Protein AF-A0A2M7H6Z5-F1 (afdb_monomer)

Sequence (163 aa):
SGDVWEEEGFHIPELSRKTREKLKKEVPEIWDWIRNPLDSSILQKSLIPPLSLLKMMAAAQEFNVFVVGLTQDDFYPTDVWRETIARDFMDGSIAIKEESKPVVCVIETGEIDSCDMENWRWNAIADIRKQIVNQGIPVFPSPARAAKALRKFIDYWVWKERR

Nearest PDB structures (foldseek):
  1vbh-assembly1_A-2  TM=5.005E-01  e=1.584E+00  Zea mays
  2nv9-assembly2_D  TM=5.651E-01  e=2.695E+00  Paramecium bursaria Chlorella virus 1
  7b6h-assembly1_A  TM=4.606E-01  e=1.680E+00  Drosophila melanogaster
  3zjc-assembly3_E  TM=2.392E-01  e=4.584E+00  Homo sapiens

Structure (mmCIF, N/CA/C/O backbone):
data_AF-A0A2M7H6Z5-F1
#
_entry.id   AF-A0A2M7H6Z5-F1
#
loop_
_atom_site.group_PDB
_atom_site.id
_atom_site.type_symbol
_atom_site.label_atom_id
_atom_site.label_alt_id
_atom_site.label_comp_id
_atom_site.label_asym_id
_atom_site.label_entity_id
_atom_site.label_seq_id
_atom_site.pdbx_PDB_ins_code
_atom_site.Cartn_x
_atom_site.Cartn_y
_atom_site.Cartn_z
_atom_site.occupancy
_atom_site.B_iso_or_equiv
_atom_site.auth_seq_id
_atom_site.auth_comp_id
_atom_site.auth_asym_id
_atom_site.auth_atom_id
_atom_site.pdbx_PDB_model_num
ATOM 1 N N . SER A 1 1 ? -7.629 -9.015 -4.333 1.00 69.19 1 SER A N 1
ATOM 2 C CA . SER A 1 1 ? -7.144 -9.113 -2.940 1.00 69.19 1 SER A CA 1
ATOM 3 C C . SER A 1 1 ? -8.183 -8.689 -1.907 1.00 69.19 1 SER A C 1
ATOM 5 O O . SER A 1 1 ? -8.033 -9.123 -0.776 1.00 69.19 1 SER A O 1
ATOM 7 N N . GLY A 1 2 ? -9.200 -7.876 -2.244 1.00 83.00 2 GLY A N 1
ATOM 8 C CA . GLY A 1 2 ? -10.184 -7.374 -1.274 1.00 83.00 2 GLY A CA 1
ATOM 9 C C . GLY A 1 2 ? -10.900 -8.465 -0.470 1.00 83.00 2 GLY A C 1
ATOM 10 O O . GLY A 1 2 ? -10.878 -8.412 0.753 1.00 83.00 2 GLY A O 1
ATOM 11 N N . ASP A 1 3 ? -11.393 -9.504 -1.143 1.00 89.06 3 ASP A N 1
ATOM 12 C CA . ASP A 1 3 ? -12.128 -10.612 -0.511 1.00 89.06 3 ASP A CA 1
ATOM 13 C C . ASP A 1 3 ? -11.349 -11.256 0.651 1.00 89.06 3 ASP A C 1
ATOM 15 O O . ASP A 1 3 ? -11.892 -11.488 1.723 1.00 89.06 3 ASP A O 1
ATOM 19 N N . VAL A 1 4 ? -10.031 -11.435 0.490 1.00 92.88 4 VAL A N 1
ATOM 20 C CA . VAL A 1 4 ? -9.141 -12.007 1.518 1.00 92.88 4 VAL A CA 1
ATOM 21 C C . VAL A 1 4 ? -9.112 -11.163 2.798 1.00 92.88 4 VAL A C 1
ATOM 23 O O . VAL A 1 4 ? -8.970 -11.693 3.899 1.00 92.88 4 VAL A O 1
ATOM 26 N N . TRP A 1 5 ? -9.215 -9.839 2.674 1.00 94.81 5 TRP A N 1
ATOM 27 C CA . TRP A 1 5 ? -9.288 -8.952 3.835 1.00 94.81 5 TRP A CA 1
ATOM 28 C C . TRP A 1 5 ? -10.661 -9.036 4.502 1.00 94.81 5 TRP A C 1
ATOM 30 O O . TRP A 1 5 ? -10.739 -9.062 5.729 1.00 94.81 5 TRP A O 1
ATOM 40 N N . GLU A 1 6 ? -11.735 -9.119 3.721 1.00 94.94 6 GLU A N 1
ATOM 41 C CA . GLU A 1 6 ? -13.093 -9.254 4.254 1.00 94.94 6 GLU A CA 1
ATOM 42 C C . GLU A 1 6 ? -13.305 -10.591 4.976 1.00 94.94 6 GLU A C 1
ATOM 44 O O . GLU A 1 6 ? -13.887 -10.615 6.061 1.00 94.94 6 GLU A O 1
ATOM 49 N N . GLU A 1 7 ? -12.750 -11.684 4.449 1.00 95.25 7 GLU A N 1
ATOM 50 C CA . GLU A 1 7 ? -12.752 -13.010 5.085 1.00 95.25 7 GLU A CA 1
ATOM 51 C C . GLU A 1 7 ? -12.058 -13.011 6.457 1.00 95.25 7 GLU A C 1
ATOM 53 O O . GLU A 1 7 ? -12.503 -13.686 7.386 1.00 95.25 7 GLU A O 1
ATOM 58 N N . GLU A 1 8 ? -11.003 -12.210 6.622 1.00 95.38 8 GLU A N 1
ATOM 59 C CA . GLU A 1 8 ? -10.315 -12.005 7.906 1.00 95.38 8 GLU A CA 1
ATOM 60 C C . GLU A 1 8 ? -10.997 -10.925 8.778 1.00 95.38 8 GLU A C 1
ATOM 62 O O . GLU A 1 8 ? -10.483 -10.534 9.832 1.00 95.38 8 GLU A O 1
ATOM 67 N N . GLY A 1 9 ? -12.180 -10.448 8.377 1.00 94.38 9 GLY A N 1
ATOM 68 C CA . GLY A 1 9 ? -13.037 -9.552 9.152 1.00 94.38 9 GLY A CA 1
ATOM 69 C C . GLY A 1 9 ? -12.670 -8.070 9.065 1.00 94.38 9 GLY A C 1
ATOM 70 O O . GLY A 1 9 ? -13.045 -7.304 9.958 1.00 94.38 9 GLY A O 1
ATOM 71 N N . PHE A 1 10 ? -11.927 -7.656 8.037 1.00 95.25 10 PHE A N 1
ATOM 72 C CA . PHE A 1 10 ? -11.715 -6.243 7.730 1.00 95.25 10 PHE A CA 1
ATOM 73 C C . PHE A 1 10 ? -12.868 -5.696 6.890 1.00 95.25 10 PHE A C 1
ATOM 75 O O . PHE A 1 10 ? -13.483 -6.407 6.107 1.00 95.25 10 PHE A O 1
ATOM 82 N N . HIS A 1 11 ? -13.142 -4.403 7.030 1.00 94.00 11 HIS A N 1
ATOM 83 C CA . HIS A 1 11 ? -14.055 -3.696 6.143 1.00 94.00 11 HIS A CA 1
ATOM 84 C C . HIS A 1 11 ? -13.244 -2.890 5.130 1.00 94.00 11 HIS A C 1
ATOM 86 O O . HIS A 1 11 ? -12.334 -2.156 5.523 1.00 94.00 11 HIS A O 1
ATOM 92 N N . ILE A 1 12 ? -13.582 -3.011 3.847 1.00 92.31 12 ILE A N 1
ATOM 93 C CA . ILE A 1 12 ? -13.013 -2.197 2.772 1.00 92.31 12 ILE A CA 1
ATOM 94 C C . ILE A 1 12 ? -14.029 -1.097 2.445 1.00 92.31 12 ILE A C 1
ATOM 96 O O . ILE A 1 12 ? -14.965 -1.336 1.683 1.00 92.31 12 ILE A O 1
ATOM 100 N N . PRO A 1 13 ? -13.905 0.103 3.039 1.00 90.25 13 PRO A N 1
ATOM 101 C CA . PRO A 1 13 ? -14.887 1.151 2.821 1.00 90.25 13 PRO A CA 1
ATOM 102 C C . PRO A 1 13 ? -14.749 1.744 1.422 1.00 90.25 13 PRO A C 1
ATOM 104 O O . PRO A 1 13 ? -13.641 1.910 0.899 1.00 90.25 13 PRO A O 1
ATOM 107 N N . GLU A 1 14 ? -15.878 2.147 0.848 1.00 91.12 14 GLU A N 1
ATOM 108 C CA . GLU A 1 14 ? -15.869 3.046 -0.299 1.00 91.12 14 GLU A CA 1
ATOM 109 C C . GLU A 1 14 ? -15.248 4.402 0.074 1.00 91.12 14 GLU A C 1
ATOM 111 O O . GLU A 1 14 ? -15.244 4.824 1.233 1.00 91.12 14 GLU A O 1
ATOM 116 N N . LEU A 1 15 ? -14.741 5.119 -0.931 1.00 90.25 15 LEU A N 1
ATOM 117 C CA . LEU A 1 15 ? -14.230 6.474 -0.736 1.00 90.25 15 LEU A CA 1
ATOM 118 C C . LEU A 1 15 ? -15.374 7.405 -0.325 1.00 90.25 15 LEU A C 1
ATOM 120 O O . LEU A 1 15 ? -16.430 7.411 -0.965 1.00 90.25 15 LEU A O 1
ATOM 124 N N . SER A 1 16 ? -15.157 8.248 0.687 1.00 90.75 16 SER A N 1
ATOM 125 C CA . SER A 1 16 ? -16.206 9.169 1.125 1.00 90.75 16 SER A CA 1
ATOM 126 C C . SER A 1 16 ? -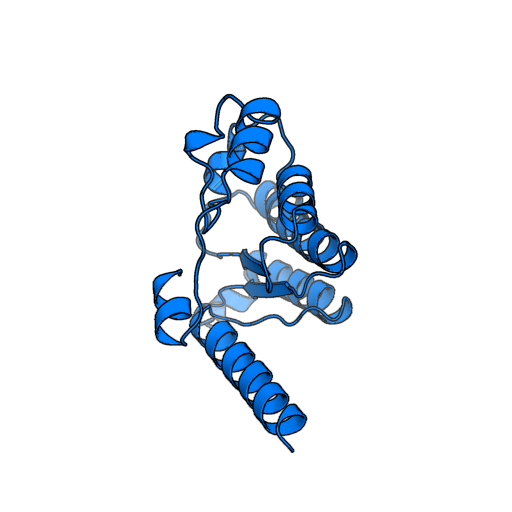16.591 10.153 0.018 1.00 90.75 16 SER A C 1
ATOM 128 O O . SER A 1 16 ? -15.805 10.464 -0.885 1.00 90.75 16 SER A O 1
ATOM 130 N N . ARG A 1 17 ? -17.784 10.752 0.137 1.00 91.19 17 ARG A N 1
ATOM 131 C CA . ARG A 1 17 ? -18.208 11.838 -0.759 1.00 91.19 17 ARG A CA 1
ATOM 132 C C . ARG A 1 17 ? -17.178 12.972 -0.806 1.00 91.19 17 ARG A C 1
ATOM 134 O O . ARG A 1 17 ? -16.901 13.493 -1.880 1.00 91.19 17 ARG A O 1
ATOM 141 N N . LYS A 1 18 ? -16.586 13.323 0.340 1.00 90.44 18 LYS A N 1
ATOM 142 C CA . LYS A 1 18 ? -15.581 14.390 0.445 1.00 90.44 18 LYS A CA 1
ATOM 143 C C . LYS A 1 18 ? -14.323 14.041 -0.358 1.00 90.44 18 LYS A C 1
ATOM 145 O O . LYS A 1 18 ? -13.835 14.880 -1.113 1.00 90.44 18 LYS A O 1
ATOM 150 N N . THR A 1 19 ? -13.832 12.808 -0.239 1.00 89.38 19 THR A N 1
ATOM 151 C CA . THR A 1 19 ? -12.676 12.323 -1.009 1.00 89.38 19 THR A CA 1
ATOM 152 C C . THR A 1 19 ? -12.996 12.247 -2.499 1.00 89.38 19 THR A C 1
ATOM 154 O O . THR A 1 19 ? -12.217 12.737 -3.312 1.00 89.38 19 THR A O 1
ATOM 157 N N . ARG A 1 20 ? -14.177 11.743 -2.881 1.00 91.56 20 ARG A N 1
ATOM 158 C CA . ARG A 1 20 ? -14.630 11.699 -4.285 1.00 91.56 20 ARG A CA 1
ATOM 159 C C . ARG A 1 20 ? -14.729 13.095 -4.910 1.00 91.56 20 ARG A C 1
ATOM 161 O O . ARG A 1 20 ? -14.296 13.285 -6.044 1.00 91.56 20 ARG A O 1
ATOM 168 N N . GLU A 1 21 ? -15.237 14.088 -4.180 1.00 91.75 21 GLU A N 1
ATOM 169 C CA . GLU A 1 21 ? -15.280 15.486 -4.638 1.00 91.75 21 GLU A CA 1
ATOM 170 C C . GLU A 1 21 ? -13.883 16.094 -4.805 1.00 91.75 21 GLU A C 1
ATOM 172 O O . GLU A 1 21 ? -13.655 16.854 -5.749 1.00 91.75 21 GLU A O 1
ATOM 177 N N . LYS A 1 22 ? -12.941 15.760 -3.916 1.00 89.06 22 LYS A N 1
ATOM 178 C CA . LYS A 1 22 ? -11.544 16.194 -4.030 1.00 89.06 22 LYS A CA 1
ATOM 179 C C . LYS A 1 22 ? -10.858 15.550 -5.238 1.00 89.06 22 LYS A C 1
ATOM 181 O O . LYS A 1 22 ? -10.263 16.266 -6.038 1.00 89.06 22 LYS A O 1
ATOM 186 N N . LEU A 1 23 ? -11.042 14.244 -5.439 1.00 89.00 23 LEU A N 1
ATOM 187 C CA . LEU A 1 23 ? -10.548 13.522 -6.616 1.00 89.00 23 LEU A CA 1
ATOM 188 C C . LEU A 1 23 ? -11.077 14.127 -7.914 1.00 89.00 23 LEU A C 1
ATOM 190 O O . LEU A 1 23 ? -10.308 14.352 -8.840 1.00 89.00 23 LEU A O 1
ATOM 194 N N . LYS A 1 24 ? -12.369 14.464 -7.970 1.00 91.19 24 LYS A N 1
ATOM 195 C CA . LYS A 1 24 ? -12.971 15.100 -9.148 1.00 91.19 24 LYS A CA 1
ATOM 196 C C . LYS A 1 24 ? -12.331 16.448 -9.499 1.00 91.19 24 LYS A C 1
ATOM 198 O O . LYS A 1 24 ? -12.334 16.825 -10.665 1.00 91.19 24 LYS A O 1
ATOM 203 N N . LYS A 1 25 ? -11.811 17.183 -8.510 1.00 88.38 25 LYS A N 1
ATOM 204 C CA . LYS A 1 25 ? -11.119 18.465 -8.721 1.00 88.38 25 LYS A CA 1
ATOM 205 C C . LYS A 1 25 ? -9.658 18.279 -9.115 1.00 88.38 25 LYS A C 1
ATOM 207 O O . LYS A 1 25 ? -9.180 19.013 -9.969 1.00 88.38 25 LYS A O 1
ATOM 212 N N . GL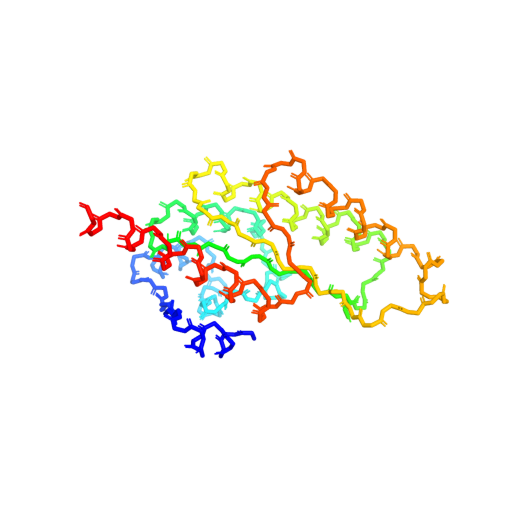U A 1 26 ? -8.963 17.340 -8.478 1.00 83.94 26 GLU A N 1
ATOM 213 C CA . GLU A 1 26 ? -7.523 17.150 -8.678 1.00 83.94 26 GLU A CA 1
ATOM 214 C C . GLU A 1 26 ? -7.225 16.303 -9.921 1.00 83.94 26 GLU A C 1
ATOM 216 O O . GLU A 1 26 ? -6.404 16.703 -10.736 1.00 83.94 26 GLU A O 1
ATOM 221 N N . VAL A 1 27 ? -7.942 15.192 -10.121 1.00 84.62 27 VAL A N 1
ATOM 222 C CA . VAL A 1 27 ? -7.754 14.219 -11.217 1.00 84.62 27 VAL A CA 1
ATOM 223 C C . VAL A 1 27 ? -9.041 14.022 -12.042 1.00 84.62 27 VAL A C 1
ATOM 225 O O . VAL A 1 27 ? -9.551 12.901 -12.137 1.00 84.62 27 VAL A O 1
ATOM 228 N N . PRO A 1 28 ? -9.600 15.074 -12.674 1.00 86.94 28 PRO A N 1
ATOM 229 C CA . PRO A 1 28 ? -10.911 15.017 -13.335 1.00 86.94 28 PRO A CA 1
ATOM 230 C C . PRO A 1 28 ? -11.011 13.987 -14.469 1.00 86.94 28 PRO A C 1
ATOM 232 O O . PRO A 1 28 ? -12.114 13.572 -14.812 1.00 86.94 28 PRO A O 1
ATOM 235 N N . GLU A 1 29 ? -9.890 13.555 -15.044 1.00 87.06 29 GLU A N 1
ATOM 236 C CA . GLU A 1 29 ? -9.886 12.590 -16.148 1.00 87.06 29 GLU A CA 1
ATOM 237 C C . GLU A 1 29 ? -10.117 11.145 -15.689 1.00 87.06 29 GLU A C 1
ATOM 239 O O . GLU A 1 29 ? -10.732 10.360 -16.407 1.00 87.06 29 GLU A O 1
ATOM 244 N N . ILE A 1 30 ? -9.662 10.794 -14.480 1.00 86.88 30 ILE A N 1
ATOM 245 C CA . ILE A 1 30 ? -9.678 9.409 -13.979 1.00 86.88 30 ILE A CA 1
ATOM 246 C C . ILE A 1 30 ? -10.398 9.239 -12.636 1.00 86.88 30 ILE A C 1
ATOM 248 O O . ILE A 1 30 ? -10.518 8.117 -12.153 1.00 86.88 30 ILE A O 1
ATOM 252 N N . TRP A 1 31 ? -10.906 10.318 -12.028 1.00 88.69 31 TRP A N 1
ATOM 253 C CA . TRP A 1 31 ? -11.490 10.284 -10.679 1.00 88.69 31 TRP A CA 1
ATOM 254 C C . TRP A 1 31 ? -12.576 9.217 -10.494 1.00 88.69 31 TRP A C 1
ATOM 256 O O . TRP A 1 31 ? -12.687 8.649 -9.410 1.00 88.69 31 TRP A O 1
ATOM 266 N N . ASP A 1 32 ? -13.379 8.940 -11.528 1.00 90.19 32 ASP A N 1
ATOM 267 C CA . ASP A 1 32 ? -14.483 7.984 -11.423 1.00 90.19 32 ASP A CA 1
ATOM 268 C C . ASP A 1 32 ? -13.994 6.528 -11.341 1.00 90.19 32 ASP A C 1
ATOM 270 O O . ASP A 1 32 ? -14.619 5.693 -10.680 1.00 90.19 32 ASP A O 1
ATOM 274 N N . TRP A 1 33 ? -12.825 6.264 -11.928 1.00 89.00 33 TRP A N 1
ATOM 275 C CA . TRP A 1 33 ? -12.138 4.974 -11.925 1.00 89.00 33 TRP A CA 1
ATOM 276 C C . TRP A 1 33 ? -11.381 4.714 -10.618 1.00 89.00 33 TRP A C 1
ATOM 278 O O . TRP A 1 33 ? -11.125 3.564 -10.273 1.00 89.00 33 TRP A O 1
ATOM 288 N N . ILE A 1 34 ? -11.057 5.768 -9.863 1.00 88.69 34 ILE A N 1
ATOM 289 C CA . ILE A 1 34 ? -10.385 5.653 -8.567 1.00 88.69 34 ILE A CA 1
ATOM 290 C C . ILE A 1 34 ? -11.384 5.168 -7.510 1.00 88.69 34 ILE A C 1
ATOM 292 O O . ILE A 1 34 ? -12.336 5.871 -7.142 1.00 88.69 34 ILE A O 1
ATOM 296 N N . ARG A 1 35 ? -11.143 3.952 -7.012 1.00 89.25 35 ARG A N 1
ATOM 297 C CA . ARG A 1 35 ? -11.926 3.272 -5.970 1.00 89.25 35 ARG A CA 1
ATOM 298 C C . ARG A 1 35 ? -11.003 2.675 -4.904 1.00 89.25 35 ARG A C 1
ATOM 300 O O . ARG A 1 35 ? -9.793 2.877 -4.945 1.00 89.25 35 ARG A O 1
ATOM 307 N N . ASN A 1 36 ? -11.597 2.003 -3.921 1.00 89.69 36 ASN A N 1
ATOM 308 C CA . ASN A 1 36 ? -10.889 1.203 -2.930 1.00 89.69 36 ASN A CA 1
ATOM 309 C C . ASN A 1 36 ? -11.268 -0.275 -3.144 1.00 89.69 36 ASN A C 1
ATOM 311 O O . ASN A 1 36 ? -12.457 -0.578 -3.035 1.00 89.69 36 ASN A O 1
ATOM 315 N N . PRO A 1 37 ? -10.322 -1.180 -3.459 1.00 89.00 37 PRO A N 1
ATOM 316 C CA . PRO A 1 37 ? -8.878 -0.955 -3.623 1.00 89.00 37 PRO A CA 1
ATOM 317 C C . PRO A 1 37 ? -8.506 -0.037 -4.799 1.00 89.00 37 PRO A C 1
ATOM 319 O O . PRO A 1 37 ? -9.211 0.007 -5.807 1.00 89.00 37 PRO A O 1
ATOM 322 N N . LEU A 1 38 ? -7.388 0.686 -4.662 1.00 87.25 38 LEU A N 1
ATOM 323 C CA . LEU A 1 38 ? -6.819 1.513 -5.729 1.00 87.25 38 LEU A CA 1
ATOM 324 C C . LEU A 1 38 ? -5.942 0.651 -6.643 1.00 87.25 38 LEU A C 1
ATOM 326 O O . LEU A 1 38 ? -4.938 0.100 -6.196 1.00 87.25 38 LEU A O 1
ATOM 330 N N . ASP A 1 39 ? -6.296 0.593 -7.924 1.00 82.94 39 ASP A N 1
ATOM 331 C CA . ASP A 1 39 ? -5.471 -0.017 -8.966 1.00 82.94 39 ASP A CA 1
ATOM 332 C C . ASP A 1 39 ? -4.498 1.026 -9.544 1.00 82.94 39 ASP A C 1
ATOM 334 O O . ASP A 1 39 ? -4.909 2.028 -10.140 1.00 82.94 39 ASP A O 1
ATOM 338 N N . SER A 1 40 ? -3.194 0.806 -9.347 1.00 77.75 40 SER A N 1
ATOM 339 C CA . SER A 1 40 ? -2.138 1.721 -9.795 1.00 77.75 40 SER A CA 1
ATOM 340 C C . SER A 1 40 ? -1.976 1.753 -11.316 1.00 77.75 40 SER A C 1
ATOM 342 O O . SER A 1 40 ? -1.494 2.755 -11.848 1.00 77.75 40 SER A O 1
ATOM 344 N N . SER A 1 41 ? -2.422 0.722 -12.041 1.00 76.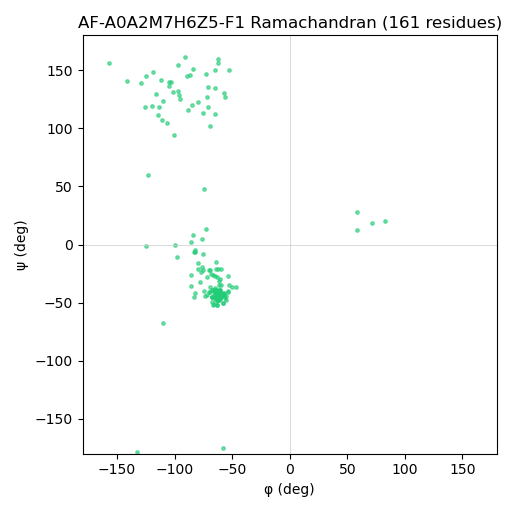06 41 SER A N 1
ATOM 345 C CA . SER A 1 41 ? -2.341 0.682 -13.508 1.00 76.06 41 SER A CA 1
ATOM 346 C C . SER A 1 41 ? -3.172 1.791 -14.166 1.00 76.06 41 SER A C 1
ATOM 348 O O . SER A 1 41 ? -2.801 2.319 -15.217 1.00 76.06 41 SER A O 1
ATOM 350 N N . ILE A 1 42 ? -4.240 2.239 -13.498 1.00 78.38 42 ILE A N 1
ATOM 351 C CA . ILE A 1 42 ? -5.100 3.350 -13.933 1.00 78.38 42 ILE A CA 1
ATOM 352 C C . ILE A 1 42 ? -4.337 4.687 -13.897 1.00 78.38 42 ILE A C 1
ATOM 354 O O . ILE A 1 42 ? -4.643 5.606 -14.662 1.00 78.38 42 ILE A O 1
ATOM 358 N N . LEU A 1 43 ? -3.309 4.800 -13.050 1.00 74.94 43 LEU A N 1
ATOM 359 C CA . LEU A 1 43 ? -2.528 6.026 -12.870 1.00 74.94 43 LEU A CA 1
ATOM 360 C C . LEU A 1 43 ? -1.482 6.242 -13.968 1.00 74.94 43 LEU A C 1
ATOM 362 O O . LEU A 1 43 ? -1.031 7.369 -14.140 1.00 74.94 43 LEU A O 1
ATOM 366 N N . GLN A 1 44 ? -1.144 5.221 -14.763 1.00 66.81 44 GLN A N 1
ATOM 367 C CA . GLN A 1 44 ? -0.123 5.320 -15.823 1.00 66.81 44 GLN A CA 1
ATOM 368 C C . GLN A 1 44 ? -0.470 6.335 -16.918 1.00 66.81 44 GLN A C 1
ATOM 370 O O . GLN A 1 44 ? 0.407 6.805 -17.635 1.00 66.81 44 GLN A O 1
ATOM 375 N N . LYS A 1 45 ? -1.756 6.677 -17.052 1.00 61.38 45 LYS A N 1
ATOM 376 C CA . LYS A 1 45 ? -2.248 7.687 -17.998 1.00 61.38 45 LYS A CA 1
ATOM 377 C C . LYS A 1 45 ? -2.510 9.046 -17.343 1.00 61.38 45 LYS A C 1
ATOM 379 O O . LYS A 1 45 ? -2.953 9.964 -18.025 1.00 61.38 45 LYS A O 1
ATOM 384 N N . SER A 1 46 ? -2.281 9.176 -16.036 1.00 65.38 46 SER A N 1
ATOM 385 C CA . SER A 1 46 ? -2.537 10.405 -15.289 1.00 65.38 46 SER A CA 1
ATOM 386 C C . SER A 1 46 ? -1.323 11.327 -15.289 1.00 65.38 46 SER A C 1
ATOM 388 O O . SER A 1 46 ? -0.187 10.881 -15.178 1.00 65.38 46 SER A O 1
ATOM 390 N N . LEU A 1 47 ? -1.574 12.636 -15.325 1.00 64.81 47 LEU A N 1
ATOM 391 C CA . LEU A 1 47 ? -0.551 13.663 -15.109 1.00 64.81 47 LEU A CA 1
ATOM 392 C C . LEU A 1 47 ? -0.152 13.808 -13.629 1.00 64.81 47 LEU A C 1
ATOM 394 O O . LEU A 1 47 ? 0.774 14.558 -13.321 1.00 64.81 47 LEU A O 1
ATOM 398 N N . ILE A 1 48 ? -0.854 13.138 -12.706 1.00 68.69 48 ILE A N 1
ATOM 399 C CA . ILE A 1 48 ? -0.591 13.252 -11.269 1.00 68.69 48 ILE A CA 1
ATOM 400 C C . ILE A 1 48 ? 0.309 12.112 -10.788 1.00 68.69 48 ILE A C 1
ATOM 402 O O . ILE A 1 48 ? -0.031 10.947 -10.999 1.00 68.69 48 ILE A O 1
ATOM 406 N N . PRO A 1 49 ? 1.407 12.429 -10.068 1.00 70.81 49 PRO A N 1
ATOM 407 C CA . PRO A 1 49 ? 2.245 11.416 -9.446 1.00 70.81 49 PRO A CA 1
ATOM 408 C C . PRO A 1 49 ? 1.426 10.527 -8.494 1.00 70.81 49 PRO A C 1
ATOM 410 O O . PRO A 1 49 ? 0.752 11.069 -7.607 1.00 70.81 49 PRO A O 1
ATOM 413 N N . PRO A 1 50 ? 1.517 9.187 -8.596 1.00 73.19 50 PRO A N 1
ATOM 414 C CA . PRO A 1 50 ? 0.834 8.256 -7.693 1.00 73.19 50 PRO A CA 1
ATOM 415 C C . PRO A 1 50 ? 1.046 8.578 -6.208 1.00 73.19 50 PRO A C 1
ATOM 417 O O . PRO A 1 50 ? 0.117 8.512 -5.403 1.00 73.19 50 PRO A O 1
ATOM 420 N N . LEU A 1 51 ? 2.251 9.034 -5.860 1.00 76.06 51 LEU A N 1
ATOM 421 C CA . LEU A 1 51 ? 2.621 9.465 -4.515 1.00 76.06 51 LEU A CA 1
ATOM 422 C C . LEU A 1 51 ? 1.737 10.600 -3.971 1.00 76.06 51 LEU A C 1
ATOM 424 O O . LEU A 1 51 ? 1.340 10.577 -2.806 1.00 76.06 51 LEU A O 1
ATOM 428 N N . SER A 1 52 ? 1.407 11.590 -4.804 1.00 78.44 52 SER A N 1
ATOM 429 C CA . SER A 1 52 ? 0.577 12.735 -4.409 1.00 78.44 52 SER A CA 1
ATOM 430 C C . SER A 1 52 ? -0.852 12.302 -4.088 1.00 78.44 52 SER A C 1
ATOM 432 O O . SER A 1 52 ? -1.437 12.767 -3.109 1.00 78.44 52 SER A O 1
ATOM 434 N N . LEU A 1 53 ? -1.390 11.367 -4.876 1.00 82.00 53 LEU A N 1
ATOM 435 C CA . LEU A 1 53 ? -2.702 10.771 -4.638 1.00 82.00 53 LEU A CA 1
ATOM 436 C C . LEU A 1 53 ? -2.720 9.974 -3.325 1.00 82.00 53 LEU A C 1
ATOM 438 O O . LEU A 1 53 ? -3.622 10.160 -2.509 1.00 82.00 53 LEU A O 1
ATOM 442 N N . LEU A 1 54 ? -1.703 9.142 -3.081 1.00 80.94 54 LEU A N 1
ATOM 443 C CA . LEU A 1 54 ? -1.592 8.358 -1.847 1.00 80.94 54 LEU A CA 1
ATOM 444 C C . LEU A 1 54 ? -1.485 9.252 -0.606 1.00 80.94 54 LEU A C 1
ATOM 446 O O . LEU A 1 54 ? -2.198 9.016 0.369 1.00 80.94 54 LEU A O 1
ATOM 450 N N . LYS A 1 55 ? -0.673 10.318 -0.654 1.00 82.56 55 LYS A N 1
ATOM 451 C CA . LYS A 1 55 ? -0.596 11.320 0.426 1.00 82.56 55 LYS A CA 1
ATOM 452 C C . LYS A 1 55 ? -1.947 11.980 0.677 1.00 82.56 55 LYS A C 1
ATOM 454 O O . LYS A 1 55 ? -2.380 12.101 1.820 1.00 82.56 55 LYS A O 1
ATOM 459 N N . MET A 1 56 ? -2.649 12.363 -0.387 1.00 84.06 56 MET A N 1
ATOM 460 C CA . MET A 1 56 ? -3.974 12.969 -0.284 1.00 84.06 56 MET A CA 1
ATOM 461 C C . MET A 1 56 ? -4.994 12.029 0.376 1.00 84.06 56 MET A C 1
ATOM 463 O O . MET A 1 56 ? -5.755 12.475 1.239 1.00 84.06 56 MET A O 1
ATOM 467 N N . MET A 1 57 ? -4.979 10.741 0.022 1.00 83.50 57 MET A N 1
ATOM 468 C CA . MET A 1 57 ? -5.840 9.720 0.628 1.00 83.50 57 MET A CA 1
ATOM 469 C C . MET A 1 57 ? -5.455 9.423 2.086 1.00 83.50 57 MET A C 1
ATOM 471 O O . MET A 1 57 ? -6.337 9.315 2.938 1.00 83.50 57 MET A O 1
ATOM 475 N N . ALA A 1 58 ? -4.159 9.350 2.404 1.00 84.81 58 ALA A N 1
ATOM 476 C CA . ALA A 1 58 ? -3.659 9.182 3.772 1.00 84.81 58 ALA A CA 1
ATOM 477 C C . ALA A 1 58 ? -4.086 10.341 4.687 1.00 84.81 58 ALA A C 1
ATOM 479 O O . ALA A 1 58 ? -4.596 10.114 5.792 1.00 84.81 58 ALA A 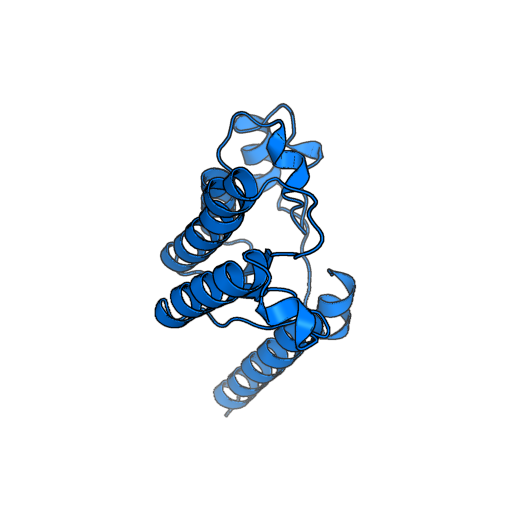O 1
ATOM 480 N N . ALA A 1 59 ? -3.992 11.572 4.182 1.00 83.75 59 ALA A N 1
ATOM 481 C CA . ALA A 1 59 ? -4.382 12.787 4.890 1.00 83.75 59 ALA A CA 1
ATOM 482 C C . ALA A 1 59 ? -5.902 12.932 5.094 1.00 83.75 59 ALA A C 1
ATOM 484 O O . ALA A 1 59 ? -6.331 13.643 6.003 1.00 83.75 59 ALA A O 1
ATOM 485 N N . ALA A 1 60 ? -6.744 12.262 4.294 1.00 78.50 60 ALA A N 1
ATOM 486 C CA . ALA A 1 60 ? -8.204 12.328 4.440 1.00 78.50 60 ALA A CA 1
ATOM 487 C C . ALA A 1 60 ? -8.708 11.742 5.778 1.00 78.50 60 ALA A C 1
ATOM 489 O O . ALA A 1 60 ? -9.836 12.011 6.180 1.00 78.50 60 ALA A O 1
ATOM 490 N N . GLN A 1 61 ? -7.862 10.981 6.483 1.00 71.94 61 GLN A N 1
ATOM 491 C CA . GLN A 1 61 ? -8.138 10.286 7.746 1.00 71.94 61 GLN A CA 1
ATOM 492 C C . GLN A 1 61 ? -9.292 9.268 7.725 1.00 71.94 61 GLN A C 1
ATOM 494 O O . GLN A 1 61 ? -9.669 8.758 8.774 1.00 71.94 61 GLN A O 1
ATOM 499 N N . GLU A 1 62 ? -9.781 8.899 6.545 1.00 85.94 62 GLU A N 1
ATOM 500 C CA . GLU A 1 62 ? -10.918 7.983 6.362 1.00 85.94 62 GLU A CA 1
ATOM 501 C C . GLU A 1 62 ? -10.552 6.512 6.586 1.00 85.94 62 GLU A C 1
ATOM 503 O O . GLU A 1 62 ? -11.421 5.691 6.862 1.00 85.94 62 GLU A O 1
ATOM 508 N N . PHE A 1 63 ? -9.260 6.187 6.511 1.00 89.31 63 PHE A N 1
ATOM 509 C CA . PHE A 1 63 ? -8.754 4.824 6.631 1.00 89.31 63 PHE A CA 1
ATOM 510 C C . PHE A 1 63 ? -7.951 4.636 7.920 1.00 89.31 63 PHE A C 1
ATOM 512 O O . PHE A 1 63 ? -7.184 5.516 8.345 1.00 89.31 63 PHE A O 1
ATOM 519 N N . ASN A 1 64 ? -8.126 3.463 8.534 1.00 91.19 64 ASN A N 1
ATOM 520 C CA . ASN A 1 64 ? -7.406 3.058 9.742 1.00 91.19 64 ASN A CA 1
ATOM 521 C C . ASN A 1 64 ? -6.049 2.424 9.425 1.00 91.19 64 ASN A C 1
ATOM 523 O O . ASN A 1 64 ? -5.104 2.613 10.184 1.00 91.19 64 ASN A O 1
ATOM 527 N N . VAL A 1 65 ? -5.960 1.676 8.324 1.00 92.44 65 VAL A N 1
ATOM 528 C CA . VAL A 1 65 ? -4.753 0.972 7.881 1.00 92.44 65 VAL A CA 1
ATOM 529 C C . VAL A 1 65 ? -4.666 1.063 6.363 1.00 92.44 65 VAL A C 1
ATOM 531 O O . VAL A 1 65 ? -5.680 0.941 5.678 1.00 92.44 65 VAL A O 1
ATOM 534 N N . PHE A 1 66 ? -3.455 1.252 5.849 1.00 93.44 66 PHE A N 1
ATOM 535 C CA . PHE A 1 66 ? -3.147 1.176 4.427 1.00 93.44 66 PHE A CA 1
ATOM 536 C C . PHE A 1 66 ? -2.414 -0.120 4.106 1.00 93.44 66 PHE A C 1
ATOM 538 O O . PHE A 1 66 ? -1.524 -0.553 4.841 1.00 93.44 66 PHE A O 1
ATOM 545 N N . VAL A 1 67 ? -2.775 -0.711 2.974 1.00 93.38 67 VAL A N 1
ATOM 546 C CA . VAL A 1 67 ? -2.133 -1.904 2.430 1.00 93.38 67 VAL A CA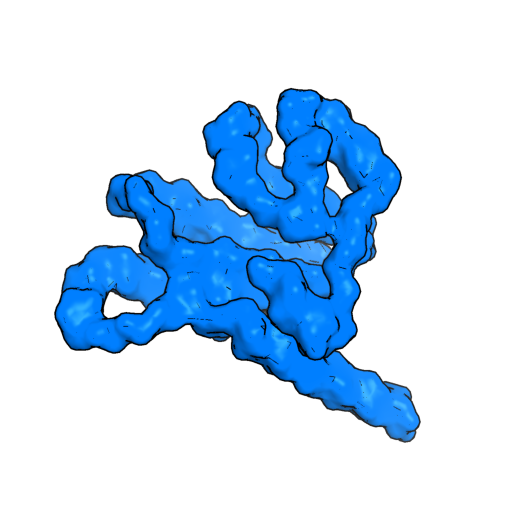 1
ATOM 547 C C . VAL A 1 67 ? -1.585 -1.531 1.065 1.00 93.38 67 VAL A C 1
ATOM 549 O O . VAL A 1 67 ? -2.351 -1.151 0.182 1.00 93.38 67 VAL A O 1
ATOM 552 N N . VAL A 1 68 ? -0.271 -1.634 0.898 1.00 92.06 68 VAL A N 1
ATOM 553 C CA . VAL A 1 68 ? 0.391 -1.349 -0.378 1.00 92.06 68 VAL A CA 1
ATOM 554 C C . VAL A 1 68 ? 0.900 -2.662 -0.958 1.00 92.06 68 VAL A C 1
ATOM 556 O O . VAL A 1 68 ? 1.625 -3.395 -0.285 1.00 92.06 68 VAL A O 1
ATOM 559 N N . GLY A 1 69 ? 0.485 -2.978 -2.183 1.00 90.38 69 GLY A N 1
ATOM 560 C CA . GLY A 1 69 ? 0.859 -4.203 -2.888 1.00 90.38 69 GLY A CA 1
ATOM 561 C C . GLY A 1 69 ? 1.927 -3.960 -3.953 1.00 90.38 69 GLY A C 1
ATOM 562 O O . GLY A 1 69 ? 1.852 -2.971 -4.676 1.00 90.38 69 GLY A O 1
ATOM 563 N N . LEU A 1 70 ? 2.881 -4.883 -4.069 1.00 87.75 70 LEU A N 1
ATOM 564 C CA . LEU A 1 70 ? 3.805 -4.995 -5.196 1.00 87.75 70 LEU A CA 1
ATOM 565 C C . LEU A 1 70 ? 3.719 -6.417 -5.760 1.00 87.75 70 LEU A C 1
ATOM 567 O O . LEU A 1 70 ? 4.027 -7.382 -5.052 1.00 87.75 70 LEU A O 1
ATOM 571 N N . THR A 1 71 ? 3.314 -6.534 -7.023 1.00 78.38 71 THR A N 1
ATOM 572 C CA . THR A 1 71 ? 3.252 -7.812 -7.745 1.00 78.38 71 THR A CA 1
ATOM 573 C C . THR A 1 71 ? 4.503 -8.037 -8.602 1.00 78.38 71 THR A C 1
ATOM 575 O O . THR A 1 71 ? 5.215 -7.101 -8.985 1.00 78.38 71 THR A O 1
ATOM 578 N N . GLN A 1 72 ? 4.811 -9.307 -8.868 1.00 70.38 72 GLN A N 1
ATOM 579 C CA . GLN A 1 72 ? 5.964 -9.719 -9.675 1.00 70.38 72 GLN A CA 1
ATOM 580 C C . GLN A 1 72 ? 5.628 -10.036 -11.122 1.00 70.38 72 GLN A C 1
ATOM 582 O O . GLN A 1 72 ? 6.541 -10.101 -11.941 1.00 70.38 72 GLN A O 1
ATOM 587 N N . ASP A 1 73 ? 4.345 -10.131 -11.446 1.00 66.69 73 ASP A N 1
ATOM 588 C CA . ASP A 1 73 ? 3.900 -10.576 -12.765 1.00 66.69 73 ASP A CA 1
ATOM 589 C C . ASP A 1 73 ? 3.843 -9.436 -13.791 1.00 66.69 73 ASP A C 1
ATOM 591 O O . ASP A 1 73 ? 3.490 -9.641 -14.952 1.00 66.69 73 ASP A O 1
ATOM 595 N N . ASP A 1 74 ? 4.231 -8.220 -13.395 1.00 68.25 74 ASP A N 1
ATOM 596 C CA . ASP A 1 74 ? 4.254 -7.090 -14.313 1.00 68.25 74 ASP A CA 1
ATOM 597 C C . ASP A 1 74 ? 5.385 -7.224 -15.346 1.00 68.25 74 ASP A C 1
ATOM 599 O O . ASP A 1 74 ? 6.574 -7.173 -15.001 1.00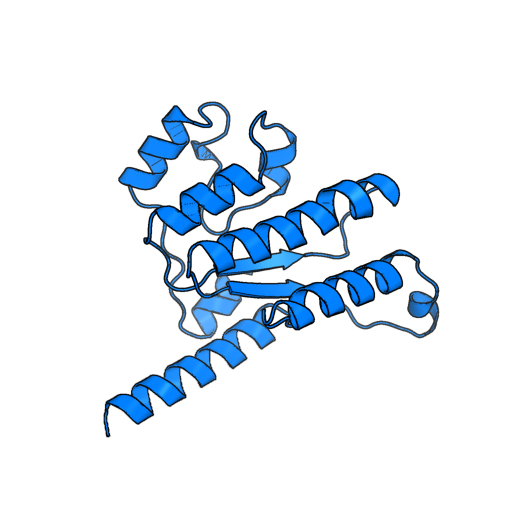 68.25 74 ASP A O 1
ATOM 603 N N . PHE A 1 75 ? 5.014 -7.301 -16.626 1.00 69.12 75 PHE A N 1
ATOM 604 C CA . PHE A 1 75 ? 5.908 -7.391 -17.789 1.00 69.12 75 PHE A CA 1
ATOM 605 C C . PHE A 1 75 ? 6.603 -6.056 -18.141 1.00 69.12 75 PHE A C 1
ATOM 607 O O . PHE A 1 75 ? 6.614 -5.634 -19.298 1.00 69.12 75 PHE A O 1
ATOM 614 N N . TYR A 1 76 ? 7.179 -5.366 -17.154 1.00 76.06 76 TYR A N 1
ATOM 615 C CA . TYR A 1 76 ? 7.944 -4.135 -17.383 1.00 76.06 76 TYR A CA 1
ATOM 616 C C . TYR A 1 76 ? 9.420 -4.410 -17.704 1.00 76.06 76 TYR A C 1
ATOM 618 O O . TYR A 1 76 ? 10.016 -5.323 -17.121 1.00 76.06 76 TYR A O 1
ATOM 626 N N . PRO A 1 77 ? 10.042 -3.585 -18.570 1.00 82.56 77 PRO A N 1
ATOM 627 C CA . PRO A 1 77 ? 11.495 -3.505 -18.683 1.00 82.56 77 PRO A CA 1
ATOM 628 C C . PRO A 1 77 ? 12.169 -3.261 -17.324 1.00 82.56 77 PRO A C 1
ATOM 630 O O . PRO A 1 77 ? 11.594 -2.635 -16.430 1.00 82.56 77 PRO A O 1
ATOM 633 N N . THR A 1 78 ? 13.398 -3.755 -17.170 1.00 82.69 78 THR A N 1
ATOM 634 C CA . THR A 1 78 ? 14.149 -3.724 -15.905 1.00 82.69 78 THR A CA 1
ATOM 635 C C . THR A 1 78 ? 14.302 -2.326 -15.312 1.00 82.69 78 THR A C 1
ATOM 637 O O . THR A 1 78 ? 14.147 -2.139 -14.105 1.00 82.69 78 THR A O 1
ATOM 640 N N . ASP A 1 79 ? 14.624 -1.358 -16.160 1.00 83.81 79 ASP A N 1
ATOM 641 C CA . ASP A 1 79 ? 14.767 0.058 -15.837 1.00 83.81 79 ASP A CA 1
ATOM 642 C C . ASP A 1 79 ? 13.438 0.647 -15.359 1.00 83.81 79 ASP A C 1
ATOM 644 O O . ASP A 1 79 ? 13.372 1.158 -14.245 1.00 83.81 79 ASP A O 1
ATOM 648 N N . VAL A 1 80 ? 12.355 0.465 -16.120 1.00 82.75 80 VAL A N 1
ATOM 649 C CA . VAL A 1 80 ? 11.013 0.950 -15.748 1.00 82.75 80 VAL A CA 1
ATOM 650 C C . VAL A 1 80 ? 10.564 0.359 -14.412 1.00 82.75 80 VAL A C 1
ATOM 652 O O . VAL A 1 80 ? 10.059 1.066 -13.537 1.00 82.75 80 VAL A O 1
ATOM 655 N N . TRP A 1 81 ? 10.783 -0.941 -14.213 1.00 85.06 81 TRP A N 1
ATOM 656 C CA . TRP A 1 81 ? 10.395 -1.593 -12.971 1.00 85.06 81 TRP A CA 1
ATOM 657 C C . TRP A 1 81 ? 11.176 -1.051 -11.768 1.00 85.06 81 TRP A C 1
ATOM 659 O O . TRP A 1 81 ? 10.584 -0.741 -10.736 1.00 85.06 81 TRP A O 1
ATOM 669 N N . ARG A 1 82 ? 12.503 -0.915 -11.885 1.00 82.25 82 ARG A N 1
ATOM 670 C CA . ARG A 1 82 ? 13.363 -0.460 -10.779 1.00 82.25 82 ARG A CA 1
ATOM 671 C C . ARG A 1 82 ? 13.232 1.031 -10.495 1.00 82.25 82 ARG A C 1
ATOM 673 O O . ARG A 1 82 ? 13.208 1.431 -9.334 1.00 82.25 82 ARG A O 1
ATOM 680 N N . GLU A 1 83 ? 13.212 1.853 -11.533 1.00 83.25 83 GLU A N 1
ATOM 681 C CA . GLU A 1 83 ? 13.294 3.307 -11.398 1.00 83.25 83 GLU A CA 1
ATOM 682 C C . GLU A 1 83 ? 11.934 3.951 -11.153 1.00 83.25 83 GLU A C 1
ATOM 684 O O . GLU A 1 83 ? 11.881 5.003 -10.517 1.00 83.25 83 GLU A O 1
ATOM 689 N N . THR A 1 84 ? 10.851 3.308 -11.600 1.00 81.75 84 THR A N 1
ATOM 690 C CA . THR A 1 84 ? 9.484 3.807 -11.430 1.00 81.75 84 THR A CA 1
ATOM 691 C C . THR A 1 84 ? 8.700 2.948 -10.447 1.00 81.75 84 THR A C 1
ATOM 693 O O . THR A 1 84 ? 8.433 3.400 -9.342 1.00 81.75 84 THR A O 1
ATOM 696 N N . ILE A 1 85 ? 8.383 1.693 -10.783 1.00 84.06 85 ILE A N 1
ATOM 697 C CA . ILE A 1 85 ? 7.419 0.889 -10.004 1.00 84.06 85 ILE A CA 1
ATOM 698 C C . ILE A 1 85 ? 7.902 0.633 -8.570 1.00 84.06 85 ILE A C 1
ATOM 700 O O . ILE A 1 85 ? 7.196 0.906 -7.600 1.00 84.06 85 ILE A O 1
ATOM 704 N N . ALA A 1 86 ? 9.129 0.136 -8.426 1.00 84.69 86 ALA A N 1
ATOM 705 C CA . ALA A 1 86 ? 9.749 -0.130 -7.135 1.00 84.69 86 ALA A CA 1
ATOM 706 C C . ALA A 1 86 ? 9.928 1.138 -6.291 1.00 84.69 86 ALA A C 1
ATOM 708 O O . ALA A 1 86 ? 9.717 1.114 -5.075 1.00 84.69 86 ALA A O 1
ATOM 709 N N . ARG A 1 87 ? 10.322 2.240 -6.940 1.00 85.31 87 ARG A N 1
ATOM 710 C CA . ARG A 1 87 ? 10.516 3.531 -6.282 1.00 85.31 87 ARG A CA 1
ATOM 711 C C . ARG A 1 87 ? 9.189 4.097 -5.791 1.00 85.31 87 ARG A C 1
ATOM 713 O O . ARG A 1 87 ? 9.086 4.409 -4.612 1.00 85.31 87 ARG A O 1
ATOM 720 N N . ASP A 1 88 ? 8.167 4.127 -6.639 1.00 85.38 88 ASP A N 1
ATOM 721 C CA . ASP A 1 88 ? 6.825 4.604 -6.292 1.00 85.38 88 ASP A CA 1
ATOM 722 C C . ASP A 1 88 ? 6.209 3.780 -5.156 1.00 85.38 88 ASP A C 1
ATOM 724 O O . ASP A 1 88 ? 5.588 4.334 -4.247 1.00 85.38 88 ASP A O 1
ATOM 728 N N . PHE A 1 89 ? 6.415 2.460 -5.165 1.00 88.50 89 PHE A N 1
ATOM 729 C CA . PHE A 1 89 ? 5.989 1.578 -4.080 1.00 88.50 89 PHE A CA 1
ATOM 730 C C . PHE A 1 89 ? 6.661 1.938 -2.748 1.00 88.50 89 PHE A C 1
ATOM 732 O O . PHE A 1 89 ? 5.987 2.054 -1.718 1.00 88.50 89 PHE A O 1
ATOM 739 N N . MET A 1 90 ? 7.981 2.131 -2.757 1.00 90.00 90 MET A N 1
ATOM 740 C CA . MET A 1 90 ? 8.744 2.485 -1.562 1.00 90.00 90 MET A CA 1
ATOM 741 C C . MET A 1 90 ? 8.382 3.884 -1.053 1.00 90.00 90 MET A C 1
ATOM 743 O O . MET A 1 90 ? 8.014 4.033 0.115 1.00 90.00 90 MET A O 1
ATOM 747 N N . ASP A 1 91 ? 8.435 4.887 -1.926 1.00 89.38 91 ASP A N 1
ATOM 748 C CA . ASP A 1 91 ? 8.157 6.283 -1.596 1.00 89.38 91 ASP A CA 1
ATOM 749 C C . ASP A 1 91 ? 6.703 6.446 -1.137 1.00 89.38 91 ASP A C 1
ATOM 751 O O . ASP A 1 91 ? 6.438 7.124 -0.145 1.00 89.38 91 ASP A O 1
ATOM 755 N N . GLY A 1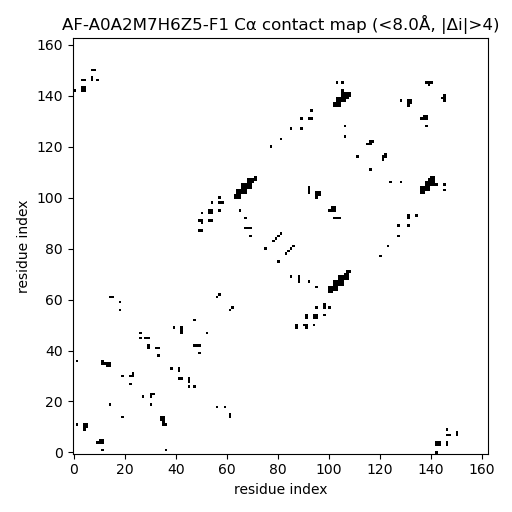 92 ? 5.761 5.759 -1.793 1.00 88.19 92 GLY A N 1
ATOM 756 C CA . GLY A 1 92 ? 4.349 5.712 -1.408 1.00 88.19 92 GLY A CA 1
ATOM 757 C C . GLY A 1 92 ? 4.140 5.135 -0.014 1.00 88.19 92 GLY A C 1
ATOM 758 O O . GLY A 1 92 ? 3.430 5.721 0.805 1.00 88.19 92 GLY A O 1
ATOM 759 N N . SER A 1 93 ? 4.802 4.019 0.286 1.00 91.12 93 SER A N 1
ATOM 760 C CA . SER A 1 93 ? 4.709 3.367 1.595 1.00 91.12 93 SER A CA 1
ATOM 761 C C . SER A 1 93 ? 5.280 4.242 2.713 1.00 91.12 93 SER A C 1
ATOM 763 O O . SER A 1 93 ? 4.675 4.354 3.783 1.00 91.12 93 SER A O 1
ATOM 765 N N . ILE A 1 94 ? 6.417 4.900 2.469 1.00 91.56 94 ILE A N 1
ATOM 766 C CA . ILE A 1 94 ? 7.039 5.816 3.433 1.00 91.56 94 ILE A CA 1
ATOM 767 C C . ILE A 1 94 ? 6.171 7.061 3.630 1.00 91.56 94 ILE A C 1
ATOM 769 O O . ILE A 1 94 ? 5.898 7.434 4.767 1.00 91.56 94 ILE A O 1
ATOM 773 N N . ALA A 1 95 ? 5.663 7.651 2.551 1.00 89.56 95 ALA A N 1
ATOM 774 C CA . ALA A 1 95 ? 4.797 8.821 2.614 1.00 89.56 95 ALA A CA 1
ATOM 775 C C . ALA A 1 95 ? 3.525 8.582 3.436 1.00 89.56 95 ALA A C 1
ATOM 777 O O . ALA A 1 95 ? 3.149 9.423 4.248 1.00 89.56 95 ALA A O 1
ATOM 778 N N . ILE A 1 96 ? 2.868 7.430 3.269 1.00 90.44 96 ILE A N 1
ATOM 779 C CA . ILE A 1 96 ? 1.696 7.076 4.085 1.00 90.44 96 ILE A CA 1
ATOM 780 C C . ILE A 1 96 ? 2.083 6.979 5.566 1.00 90.44 96 ILE A C 1
ATOM 782 O O . ILE A 1 96 ? 1.355 7.465 6.435 1.00 90.44 96 ILE A O 1
ATOM 786 N N . LYS A 1 97 ? 3.237 6.370 5.861 1.00 91.12 97 LYS A N 1
ATOM 787 C CA . LYS A 1 97 ? 3.749 6.272 7.229 1.00 91.12 97 LYS A CA 1
ATOM 788 C C . LYS A 1 97 ? 4.022 7.657 7.833 1.00 91.12 97 LYS A C 1
ATOM 790 O O . LYS A 1 97 ? 3.706 7.871 9.002 1.00 91.12 97 LYS A O 1
ATOM 795 N N . GLU A 1 98 ? 4.602 8.582 7.068 1.00 90.19 98 GLU A N 1
ATOM 796 C CA . GLU A 1 98 ? 4.894 9.960 7.499 1.00 90.19 98 GLU A CA 1
ATOM 797 C C . GLU A 1 98 ? 3.623 10.741 7.867 1.00 90.19 98 GLU A C 1
ATOM 799 O O . GLU A 1 98 ? 3.632 11.506 8.830 1.00 90.19 98 GLU A O 1
ATOM 804 N N . GLU A 1 99 ? 2.495 10.451 7.213 1.00 87.69 99 GLU A N 1
ATOM 805 C CA . GLU A 1 99 ? 1.159 10.958 7.579 1.00 87.69 99 GLU A CA 1
ATOM 806 C C . GLU A 1 99 ? 0.581 10.299 8.855 1.00 87.69 99 GLU A C 1
ATOM 808 O O . GLU A 1 99 ? -0.608 10.415 9.163 1.00 87.69 99 GLU A O 1
ATOM 813 N N . SER A 1 100 ? 1.417 9.592 9.626 1.00 84.69 100 SER A N 1
ATOM 814 C CA . SER A 1 100 ? 1.069 8.894 10.872 1.00 84.69 100 SER A CA 1
ATOM 815 C C . SER A 1 100 ? -0.034 7.842 10.706 1.00 84.69 100 SER A C 1
ATOM 817 O O . SER A 1 100 ? -0.775 7.539 11.647 1.00 84.69 100 SER A O 1
ATOM 819 N N . LYS A 1 101 ? -0.148 7.259 9.507 1.00 87.12 101 LYS A N 1
ATOM 820 C CA . LYS A 1 101 ? -1.089 6.177 9.215 1.00 87.12 101 LYS A CA 1
ATOM 821 C C . LYS A 1 101 ? -0.396 4.815 9.302 1.00 87.12 101 LYS A C 1
ATOM 823 O O . LYS A 1 101 ? 0.672 4.638 8.716 1.00 87.12 101 LYS A O 1
ATOM 828 N N . PRO A 1 102 ? -0.988 3.825 10.002 1.00 91.75 102 PRO A N 1
ATOM 829 C CA . PRO A 1 102 ? -0.506 2.452 9.950 1.00 91.75 102 PRO A CA 1
ATOM 830 C C . PRO A 1 102 ? -0.481 1.952 8.506 1.00 91.75 102 PRO A C 1
ATOM 832 O O . PRO A 1 102 ? -1.493 2.006 7.806 1.00 91.75 102 PRO A O 1
ATOM 835 N N . VAL A 1 103 ? 0.670 1.450 8.073 1.00 94.69 103 VAL A N 1
ATOM 836 C CA . VAL A 1 103 ? 0.869 0.911 6.729 1.00 94.69 103 VAL A CA 1
ATOM 837 C C . VAL A 1 103 ? 1.503 -0.468 6.813 1.00 94.69 103 VAL A C 1
ATOM 839 O O . VAL A 1 103 ? 2.401 -0.705 7.624 1.00 94.69 103 VAL A O 1
ATOM 842 N N . VAL A 1 104 ? 1.026 -1.382 5.973 1.00 95.81 104 VAL A N 1
ATOM 843 C CA . VAL A 1 104 ? 1.651 -2.683 5.744 1.00 95.81 104 VAL A CA 1
ATOM 844 C C . VAL A 1 104 ? 1.920 -2.869 4.260 1.00 95.81 104 VAL A C 1
ATOM 846 O O . VAL A 1 104 ? 1.148 -2.430 3.407 1.00 95.81 104 VAL A O 1
ATOM 849 N N . CYS A 1 105 ? 3.023 -3.537 3.955 1.00 95.25 105 CYS A N 1
ATOM 850 C CA . CYS A 1 105 ? 3.418 -3.850 2.592 1.00 95.25 105 CYS A CA 1
ATOM 851 C C . CYS A 1 105 ? 3.168 -5.327 2.299 1.00 95.25 105 CYS A C 1
ATOM 853 O O . CYS A 1 105 ? 3.508 -6.201 3.100 1.00 95.25 105 CYS A O 1
ATOM 855 N N . VAL A 1 106 ? 2.612 -5.608 1.130 1.00 93.94 106 VAL A N 1
ATOM 856 C CA . VAL A 1 106 ? 2.485 -6.954 0.582 1.00 93.94 106 VAL A CA 1
ATOM 857 C C . VAL A 1 106 ? 3.344 -7.010 -0.666 1.00 93.94 106 VAL A C 1
ATOM 859 O O . VAL A 1 106 ? 3.039 -6.355 -1.655 1.00 93.94 106 VAL A O 1
ATOM 862 N N . ILE A 1 107 ? 4.428 -7.772 -0.610 1.00 91.06 107 ILE A N 1
ATOM 863 C CA . ILE A 1 107 ? 5.248 -8.043 -1.787 1.00 91.06 107 ILE A CA 1
ATOM 864 C C . ILE A 1 107 ? 5.036 -9.506 -2.105 1.00 91.06 107 ILE A C 1
ATOM 866 O O . ILE A 1 107 ? 5.505 -10.360 -1.355 1.00 91.06 107 ILE A O 1
ATOM 870 N N . GLU A 1 108 ? 4.292 -9.789 -3.167 1.00 84.38 108 GLU A N 1
ATOM 871 C CA . GLU A 1 108 ? 3.987 -11.166 -3.531 1.00 84.38 108 GLU A CA 1
ATOM 872 C C . GLU A 1 108 ? 5.283 -11.867 -3.917 1.00 84.38 108 GLU A C 1
ATOM 874 O O . GLU A 1 108 ? 5.948 -11.518 -4.886 1.00 84.38 108 GLU A O 1
ATOM 879 N N . THR A 1 109 ? 5.696 -12.820 -3.093 1.00 71.12 109 THR A N 1
ATOM 880 C CA . THR A 1 109 ? 6.802 -13.709 -3.416 1.00 71.12 109 THR A CA 1
ATOM 881 C C . THR A 1 109 ? 6.155 -15.043 -3.735 1.00 71.12 109 THR A C 1
ATOM 883 O O . THR A 1 109 ? 5.663 -15.697 -2.812 1.00 71.12 109 THR A O 1
ATOM 886 N N . GLY A 1 110 ? 6.073 -15.405 -5.017 1.00 64.31 110 GLY A N 1
ATOM 887 C CA . GLY A 1 110 ? 5.634 -16.738 -5.431 1.00 64.31 110 GLY A CA 1
ATOM 888 C C . GLY A 1 110 ? 6.512 -17.847 -4.836 1.00 64.31 110 GLY A C 1
ATOM 889 O O . GLY A 1 110 ? 7.408 -17.594 -4.025 1.00 64.31 110 GLY A O 1
ATOM 890 N N . GLU A 1 111 ? 6.271 -19.093 -5.233 1.00 58.84 111 GLU A N 1
ATOM 891 C CA . GLU A 1 111 ? 7.198 -20.185 -4.924 1.00 58.84 111 GLU A CA 1
ATOM 892 C C . GLU A 1 111 ? 8.482 -19.972 -5.736 1.00 58.84 111 GLU A C 1
ATOM 894 O O . GLU A 1 111 ? 8.500 -20.171 -6.943 1.00 58.84 111 GLU 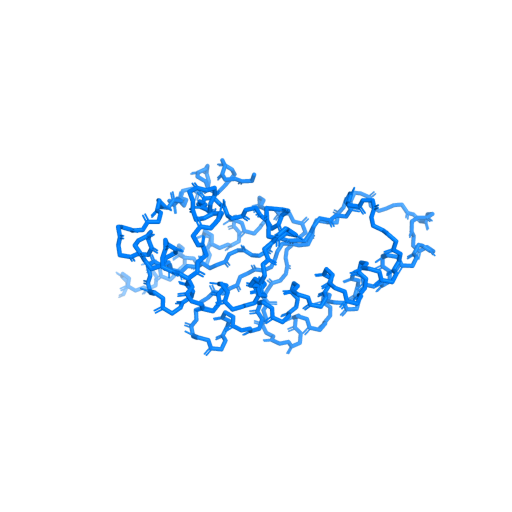A O 1
ATOM 899 N N . ILE A 1 112 ? 9.526 -19.467 -5.076 1.00 61.59 112 ILE A N 1
ATOM 900 C CA . ILE A 1 112 ? 10.831 -19.185 -5.687 1.00 61.59 112 ILE A CA 1
ATOM 901 C C . ILE A 1 112 ? 11.602 -20.502 -5.793 1.00 61.59 112 ILE A C 1
ATOM 903 O O . ILE A 1 112 ? 11.868 -21.125 -4.759 1.00 61.59 112 ILE A O 1
ATOM 907 N N . ASP A 1 113 ? 12.017 -20.890 -6.999 1.00 59.62 113 ASP A N 1
ATOM 908 C CA . ASP A 1 113 ? 12.998 -21.964 -7.182 1.00 59.62 113 ASP A CA 1
ATOM 909 C C . ASP A 1 113 ? 14.430 -21.391 -7.213 1.00 59.62 113 ASP A C 1
ATOM 911 O O . ASP A 1 113 ? 14.678 -20.206 -7.434 1.00 59.62 113 ASP A O 1
ATOM 915 N N . SER A 1 114 ? 15.416 -22.246 -6.989 1.00 60.94 114 SER A N 1
ATOM 916 C CA . SER A 1 114 ? 16.845 -21.972 -7.137 1.00 60.94 114 SER A CA 1
ATOM 917 C C . SER A 1 114 ? 17.207 -21.267 -8.454 1.00 60.94 114 SER A C 1
ATOM 919 O O . SER A 1 114 ? 18.051 -20.372 -8.443 1.00 60.94 114 SER A O 1
ATOM 921 N N . CYS A 1 115 ? 16.536 -21.595 -9.564 1.00 57.06 115 CYS A N 1
ATOM 922 C CA . CYS A 1 115 ? 16.743 -20.950 -10.866 1.00 57.06 115 CYS A CA 1
ATOM 923 C C . CYS A 1 115 ? 16.268 -19.489 -10.908 1.00 57.06 115 CYS A C 1
ATOM 925 O O . CYS A 1 115 ? 16.792 -18.690 -11.683 1.00 57.06 115 CYS A O 1
ATOM 927 N N . ASP A 1 116 ? 15.313 -19.118 -10.058 1.00 61.81 116 ASP A N 1
ATOM 928 C CA . ASP A 1 116 ? 14.813 -17.754 -9.964 1.00 61.81 116 ASP A CA 1
ATOM 929 C C . ASP A 1 116 ? 15.787 -16.839 -9.208 1.00 61.81 116 ASP A C 1
ATOM 931 O O . ASP A 1 116 ? 15.802 -15.632 -9.434 1.00 61.81 116 ASP A O 1
ATOM 935 N N . MET A 1 117 ? 16.664 -17.372 -8.351 1.00 58.19 117 MET A N 1
ATOM 936 C CA . MET A 1 117 ? 17.584 -16.546 -7.553 1.00 58.19 117 MET A CA 1
ATOM 937 C C . MET A 1 117 ? 18.604 -15.747 -8.387 1.00 58.19 117 MET A C 1
ATOM 939 O O . MET A 1 117 ? 19.099 -14.721 -7.917 1.00 58.19 117 MET A O 1
ATOM 943 N N . GLU A 1 118 ? 18.887 -16.151 -9.630 1.00 59.12 118 GLU A N 1
ATOM 944 C CA . GLU A 1 118 ? 19.745 -15.391 -10.557 1.00 59.12 118 GLU A CA 1
ATOM 945 C C . GLU A 1 118 ? 19.000 -14.254 -11.284 1.00 59.12 118 GLU A C 1
ATOM 947 O O . GLU A 1 118 ? 19.611 -13.423 -11.963 1.00 59.12 118 GLU A O 1
ATOM 952 N N . ASN A 1 119 ? 17.680 -14.155 -11.122 1.00 77.06 119 ASN A N 1
ATOM 953 C CA . ASN A 1 119 ? 16.885 -13.104 -11.739 1.00 77.06 119 ASN A CA 1
ATOM 954 C C . ASN A 1 119 ? 17.159 -11.752 -11.059 1.00 77.06 119 ASN A C 1
ATOM 956 O O . ASN A 1 119 ? 17.003 -11.574 -9.845 1.00 77.06 119 ASN A O 1
ATOM 960 N N . TRP A 1 120 ? 17.501 -10.745 -11.865 1.00 80.81 120 TRP A N 1
ATOM 961 C CA . TRP A 1 120 ? 17.720 -9.369 -11.410 1.00 80.81 120 TRP A CA 1
ATOM 962 C C . TRP A 1 120 ? 16.535 -8.808 -10.604 1.00 80.81 120 TRP A C 1
ATOM 964 O O . TRP A 1 120 ? 16.741 -7.913 -9.772 1.00 80.81 120 TRP A O 1
ATOM 974 N N . ARG A 1 121 ? 15.313 -9.303 -10.860 1.00 79.44 121 ARG A N 1
ATOM 975 C CA . ARG A 1 121 ? 14.077 -8.863 -10.208 1.00 79.44 121 ARG A CA 1
ATOM 976 C C . ARG A 1 121 ? 14.019 -9.335 -8.761 1.00 79.44 121 ARG A C 1
ATOM 978 O O . ARG A 1 121 ? 13.740 -8.525 -7.886 1.00 79.44 121 ARG A O 1
ATOM 985 N N . TRP A 1 122 ? 14.391 -10.584 -8.483 1.00 81.06 122 TRP A N 1
ATOM 986 C CA . TRP A 1 122 ? 14.423 -11.122 -7.119 1.00 81.06 122 TRP A CA 1
ATOM 987 C C . TRP A 1 122 ? 15.447 -10.418 -6.233 1.00 81.06 122 TRP A C 1
ATOM 989 O O . TRP A 1 122 ? 15.130 -10.076 -5.092 1.00 81.06 122 TRP A O 1
ATOM 999 N N . ASN A 1 123 ? 16.615 -10.082 -6.784 1.00 82.62 123 ASN A N 1
ATOM 1000 C CA . ASN A 1 123 ? 17.585 -9.232 -6.089 1.00 82.62 123 ASN A CA 1
ATOM 1001 C C . ASN A 1 123 ? 16.999 -7.847 -5.762 1.00 82.62 123 ASN A C 1
ATOM 1003 O O . ASN A 1 123 ? 17.081 -7.393 -4.623 1.00 82.62 123 ASN A O 1
ATOM 1007 N N . ALA A 1 124 ? 16.324 -7.208 -6.722 1.00 83.69 124 ALA A N 1
ATOM 1008 C CA . ALA A 1 124 ? 15.711 -5.899 -6.500 1.00 83.69 124 ALA A CA 1
ATOM 1009 C C . ALA A 1 124 ? 14.572 -5.945 -5.461 1.00 83.69 124 ALA A C 1
ATOM 1011 O O . ALA A 1 124 ? 14.492 -5.078 -4.593 1.00 83.69 124 ALA A O 1
ATOM 1012 N N . ILE A 1 125 ? 13.722 -6.975 -5.492 1.00 86.88 125 ILE A N 1
ATOM 1013 C CA . ILE A 1 125 ? 12.673 -7.203 -4.485 1.00 86.88 125 ILE A CA 1
ATOM 1014 C C . ILE A 1 125 ? 13.277 -7.378 -3.092 1.00 86.88 125 ILE A C 1
ATOM 1016 O O . ILE A 1 125 ? 12.761 -6.814 -2.124 1.00 86.88 125 ILE A O 1
ATOM 1020 N N . ALA A 1 126 ? 14.350 -8.164 -2.974 1.00 87.06 126 ALA A N 1
ATOM 1021 C CA . ALA A 1 126 ? 15.031 -8.384 -1.704 1.00 87.06 126 ALA A CA 1
ATOM 1022 C C . ALA A 1 126 ? 15.584 -7.067 -1.135 1.00 87.06 126 ALA A C 1
ATOM 1024 O O . ALA A 1 126 ? 15.400 -6.794 0.057 1.00 87.06 126 ALA A O 1
ATOM 1025 N N . ASP A 1 127 ? 16.174 -6.224 -1.985 1.00 88.56 127 ASP A N 1
ATOM 1026 C CA . ASP A 1 127 ? 16.673 -4.902 -1.602 1.00 88.56 127 ASP A CA 1
ATOM 1027 C C . ASP A 1 127 ? 15.544 -3.973 -1.137 1.00 88.56 127 ASP A C 1
ATOM 1029 O O . ASP A 1 127 ? 15.630 -3.402 -0.046 1.00 88.56 127 ASP A O 1
ATOM 1033 N N . ILE A 1 128 ? 14.453 -3.868 -1.901 1.00 89.00 128 ILE A N 1
ATOM 1034 C CA . ILE A 1 128 ? 13.282 -3.044 -1.546 1.00 89.00 128 ILE A CA 1
ATOM 1035 C C . ILE A 1 128 ? 12.674 -3.523 -0.230 1.00 89.00 128 ILE A C 1
ATOM 1037 O O . ILE A 1 128 ? 12.422 -2.726 0.676 1.00 89.00 128 ILE A O 1
ATOM 1041 N N . ARG A 1 129 ? 12.484 -4.838 -0.080 1.00 90.69 129 ARG A N 1
ATOM 1042 C CA . ARG A 1 129 ? 11.971 -5.437 1.155 1.00 90.69 129 ARG A CA 1
ATOM 1043 C C . ARG A 1 129 ? 12.845 -5.057 2.344 1.00 90.69 129 ARG A C 1
ATOM 1045 O O . ARG A 1 129 ? 12.316 -4.668 3.383 1.00 90.69 129 ARG A O 1
ATOM 1052 N N . LYS A 1 130 ? 14.168 -5.160 2.205 1.00 91.56 130 LYS A N 1
ATOM 1053 C CA . LYS A 1 130 ? 15.116 -4.783 3.258 1.00 91.56 130 LYS A CA 1
ATOM 1054 C C . LYS A 1 130 ? 14.997 -3.300 3.606 1.00 91.56 130 LYS A C 1
ATOM 1056 O O . LYS A 1 130 ? 14.974 -2.962 4.787 1.00 91.56 130 LYS A O 1
ATOM 1061 N N . GLN A 1 131 ? 14.880 -2.425 2.610 1.00 92.44 131 GLN A N 1
ATOM 1062 C CA . GLN A 1 131 ? 14.726 -0.985 2.826 1.00 92.44 131 GLN A CA 1
ATOM 1063 C C . GLN A 1 131 ? 13.422 -0.654 3.563 1.00 92.44 131 GLN A C 1
ATOM 1065 O O . GLN A 1 131 ? 13.464 0.043 4.573 1.00 92.44 131 GLN A O 1
ATOM 1070 N N . ILE A 1 132 ? 12.287 -1.220 3.148 1.00 93.56 132 ILE A N 1
ATOM 1071 C CA . ILE A 1 132 ? 10.982 -0.998 3.794 1.00 93.56 132 ILE A CA 1
ATOM 1072 C C . ILE A 1 132 ? 10.971 -1.516 5.238 1.00 93.56 132 ILE A C 1
ATOM 1074 O O . ILE A 1 132 ? 10.503 -0.823 6.146 1.00 93.56 132 ILE A O 1
ATOM 1078 N N . VAL A 1 133 ? 11.553 -2.693 5.483 1.00 94.31 133 VAL A N 1
ATOM 1079 C CA . VAL A 1 133 ? 11.692 -3.236 6.844 1.00 94.31 133 VAL A CA 1
ATOM 1080 C C . VAL A 1 133 ? 12.587 -2.345 7.710 1.00 94.31 133 VAL A C 1
ATOM 1082 O O . VAL A 1 133 ? 12.255 -2.105 8.869 1.00 94.31 133 VAL A O 1
ATOM 1085 N N . ASN A 1 134 ? 13.675 -1.794 7.162 1.00 95.31 134 ASN A N 1
ATOM 1086 C CA . ASN A 1 134 ? 14.534 -0.840 7.877 1.00 95.31 134 ASN A CA 1
ATOM 1087 C C . ASN A 1 134 ? 13.810 0.473 8.203 1.00 95.31 134 ASN A C 1
ATOM 1089 O O . ASN A 1 134 ? 14.120 1.111 9.207 1.00 95.31 134 ASN A O 1
ATOM 1093 N N . GLN A 1 135 ? 12.811 0.850 7.403 1.00 94.62 135 GLN A N 1
ATOM 1094 C CA . GLN A 1 135 ? 11.891 1.942 7.719 1.00 94.62 135 GLN A CA 1
ATOM 1095 C C . GLN A 1 135 ? 10.837 1.541 8.763 1.00 94.62 135 GLN A C 1
ATOM 1097 O O . GLN A 1 135 ? 9.955 2.334 9.071 1.00 94.62 135 GLN A O 1
ATOM 1102 N N . GLY A 1 136 ? 10.886 0.339 9.340 1.00 94.06 136 GLY A N 1
ATOM 1103 C CA . GLY A 1 136 ? 9.938 -0.123 10.356 1.00 94.06 136 GLY A CA 1
ATOM 1104 C C . GLY A 1 136 ? 8.538 -0.421 9.814 1.00 94.06 136 GLY A C 1
ATOM 1105 O O . GLY A 1 136 ? 7.588 -0.452 10.594 1.00 94.06 136 GLY A O 1
ATOM 1106 N N . ILE A 1 137 ? 8.394 -0.616 8.500 1.00 96.06 137 ILE A N 1
ATOM 1107 C CA . ILE A 1 137 ? 7.131 -1.008 7.870 1.00 96.06 137 ILE A CA 1
ATOM 1108 C C . ILE A 1 137 ? 7.128 -2.538 7.710 1.00 96.06 137 ILE A C 1
ATOM 1110 O O . ILE A 1 137 ? 8.065 -3.098 7.132 1.00 96.06 137 ILE A O 1
ATOM 1114 N N . PRO A 1 138 ? 6.108 -3.253 8.216 1.00 96.00 138 PRO A N 1
ATOM 1115 C CA . PRO A 1 138 ? 6.043 -4.702 8.085 1.00 96.00 138 PRO A CA 1
ATOM 1116 C C . PRO A 1 138 ? 5.748 -5.113 6.635 1.00 96.00 138 PRO A C 1
ATOM 1118 O O . PRO A 1 138 ? 4.854 -4.566 5.986 1.00 96.00 138 PRO A O 1
ATOM 1121 N N . VAL A 1 139 ? 6.485 -6.117 6.152 1.00 95.44 139 VAL A N 1
ATOM 1122 C CA . VAL A 1 139 ? 6.343 -6.682 4.803 1.00 95.44 139 VAL A CA 1
ATOM 1123 C C . VAL A 1 139 ? 5.899 -8.138 4.889 1.00 95.44 139 VAL A C 1
ATOM 1125 O O . VAL A 1 139 ? 6.534 -8.949 5.570 1.00 95.44 139 VAL A O 1
ATOM 1128 N N . PHE A 1 140 ? 4.847 -8.482 4.154 1.00 94.25 140 PHE A N 1
ATOM 1129 C CA . PHE A 1 140 ? 4.288 -9.828 4.079 1.00 94.25 140 PHE A CA 1
ATOM 1130 C C . PHE A 1 140 ? 4.353 -10.375 2.649 1.00 94.25 140 PHE A C 1
ATOM 1132 O O . PHE A 1 140 ? 4.229 -9.605 1.700 1.00 94.25 140 PHE A O 1
ATOM 1139 N N . PRO A 1 141 ? 4.508 -11.700 2.481 1.00 92.12 141 PRO A N 1
ATOM 1140 C CA . PRO A 1 141 ? 4.640 -12.305 1.159 1.00 92.12 141 PRO A CA 1
ATOM 1141 C C . PRO A 1 141 ? 3.299 -12.559 0.453 1.00 92.12 141 PRO A C 1
ATOM 1143 O O . PRO A 1 141 ? 3.288 -13.008 -0.684 1.00 92.12 141 PRO A O 1
ATOM 1146 N N . SER A 1 142 ? 2.164 -12.344 1.131 1.00 92.56 142 SER A N 1
ATOM 1147 C CA . SER A 1 142 ? 0.832 -12.484 0.533 1.00 92.56 142 SER A CA 1
ATOM 1148 C C . SER A 1 142 ? -0.227 -11.673 1.290 1.00 92.56 142 SER A C 1
ATOM 1150 O O . SER A 1 142 ? -0.059 -11.440 2.498 1.00 92.56 142 SER A O 1
ATOM 1152 N N . PRO A 1 143 ? -1.344 -11.293 0.631 1.00 93.75 143 PRO A N 1
ATOM 1153 C CA . PRO A 1 143 ? -2.455 -10.600 1.286 1.00 93.75 143 PRO A CA 1
ATOM 1154 C C . PRO A 1 143 ? -3.023 -11.383 2.475 1.00 93.75 143 PRO A C 1
ATOM 1156 O O . PRO A 1 143 ? -3.208 -10.815 3.545 1.00 93.75 143 PRO A O 1
ATOM 1159 N N . ALA A 1 144 ? -3.196 -12.703 2.337 1.00 94.00 144 ALA A N 1
ATOM 1160 C CA . ALA A 1 144 ? -3.739 -13.555 3.399 1.00 94.00 144 ALA A CA 1
ATOM 1161 C C . ALA A 1 144 ? -2.858 -13.559 4.656 1.00 94.00 144 ALA A C 1
ATOM 1163 O O . ALA A 1 144 ? -3.348 -13.486 5.784 1.00 94.00 144 ALA A O 1
ATOM 1164 N N . ARG A 1 145 ? -1.528 -13.599 4.485 1.00 95.06 145 ARG A N 1
ATOM 1165 C CA . ARG A 1 145 ? -0.599 -13.540 5.622 1.00 95.06 145 ARG A CA 1
ATOM 1166 C C . ARG A 1 145 ? -0.601 -12.170 6.292 1.00 95.06 145 ARG A C 1
ATOM 1168 O O . ARG A 1 145 ? -0.496 -12.124 7.517 1.00 95.06 145 ARG A O 1
ATOM 1175 N N . ALA A 1 146 ? -0.731 -11.092 5.520 1.00 95.88 146 ALA A N 1
ATOM 1176 C CA . ALA A 1 146 ? -0.846 -9.739 6.055 1.00 95.88 146 ALA A CA 1
ATOM 1177 C C . ALA A 1 146 ? -2.144 -9.555 6.852 1.00 95.88 146 ALA A C 1
ATOM 1179 O O . ALA A 1 146 ? -2.091 -9.148 8.013 1.00 95.88 146 ALA A O 1
ATOM 1180 N N . ALA A 1 147 ? -3.284 -9.922 6.261 1.00 96.69 147 ALA A N 1
ATOM 1181 C CA . ALA A 1 147 ? -4.603 -9.804 6.872 1.00 96.69 147 ALA A CA 1
ATOM 1182 C C . ALA A 1 147 ? -4.673 -10.576 8.196 1.00 96.69 147 ALA A C 1
ATOM 1184 O O . ALA A 1 147 ? -4.957 -9.992 9.243 1.00 96.69 147 ALA A O 1
ATOM 1185 N N . LYS A 1 148 ? -4.257 -11.847 8.202 1.00 96.88 148 LYS A N 1
ATOM 1186 C CA . LYS A 1 148 ? -4.229 -12.676 9.415 1.00 96.88 148 LYS A CA 1
ATOM 1187 C C . LYS A 1 148 ? -3.304 -12.131 10.506 1.00 96.88 148 LYS A C 1
ATOM 1189 O O . LYS A 1 148 ? -3.614 -12.221 11.696 1.00 96.88 148 LYS A O 1
ATOM 1194 N N . ALA A 1 149 ? -2.141 -11.591 10.131 1.00 97.00 149 ALA A N 1
ATOM 1195 C CA . ALA A 1 149 ? -1.209 -10.996 11.088 1.00 97.00 149 ALA A CA 1
ATOM 1196 C C . ALA A 1 149 ? -1.789 -9.722 11.717 1.00 97.00 149 ALA A C 1
ATOM 1198 O O . ALA A 1 149 ? -1.744 -9.568 12.940 1.00 97.00 149 ALA A O 1
ATOM 1199 N N . LEU A 1 150 ? -2.379 -8.846 10.900 1.00 96.44 150 LEU A N 1
ATOM 1200 C CA . LEU A 1 150 ? -3.048 -7.638 11.373 1.00 96.44 150 LEU A CA 1
ATOM 1201 C C . LEU A 1 150 ? -4.259 -7.963 12.245 1.00 96.44 150 LEU A C 1
ATOM 1203 O O . LEU A 1 150 ? -4.426 -7.337 13.289 1.00 96.44 150 LEU A O 1
ATOM 1207 N N . ARG A 1 151 ? -5.057 -8.973 11.881 1.00 96.44 151 ARG A N 1
ATOM 1208 C CA . ARG A 1 151 ? -6.207 -9.404 12.681 1.00 96.44 151 ARG A CA 1
ATOM 1209 C C . ARG A 1 151 ? -5.777 -9.802 14.086 1.00 96.44 151 ARG A C 1
ATOM 1211 O O . ARG A 1 151 ? -6.291 -9.265 15.061 1.00 96.44 151 ARG A O 1
ATOM 1218 N N . LYS A 1 152 ? -4.756 -10.658 14.195 1.00 96.75 152 LYS A N 1
ATOM 1219 C CA . LYS A 1 152 ? -4.188 -11.065 15.490 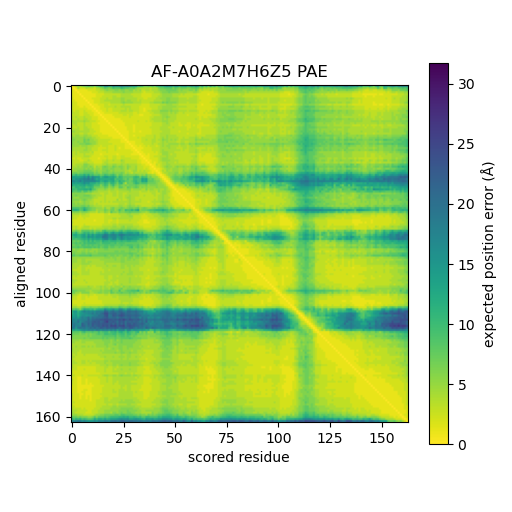1.00 96.75 152 LYS A CA 1
ATOM 1220 C C . LYS A 1 152 ? -3.630 -9.892 16.293 1.00 96.75 152 LYS A C 1
ATOM 1222 O O . LYS A 1 152 ? -3.776 -9.868 17.513 1.00 96.75 152 LYS A O 1
ATOM 1227 N N . PHE A 1 153 ? -2.975 -8.940 15.627 1.00 95.25 153 PHE A N 1
ATOM 1228 C CA . PHE A 1 153 ? -2.463 -7.735 16.277 1.00 95.25 153 PHE A CA 1
ATOM 1229 C C . PHE A 1 153 ? -3.601 -6.896 16.872 1.00 95.25 153 PHE A C 1
ATOM 1231 O O . PHE A 1 153 ? -3.531 -6.515 18.039 1.00 95.25 153 PHE A O 1
ATOM 1238 N N . ILE A 1 154 ? -4.664 -6.662 16.099 1.00 94.62 154 ILE A N 1
ATOM 1239 C CA . ILE A 1 154 ? -5.852 -5.928 16.550 1.00 94.62 154 ILE A CA 1
ATOM 1240 C C . ILE A 1 154 ? -6.528 -6.670 17.707 1.00 94.62 154 ILE A C 1
ATOM 1242 O O . ILE A 1 154 ? -6.796 -6.063 18.741 1.00 94.62 154 ILE A O 1
ATOM 1246 N N . ASP A 1 155 ? -6.741 -7.981 17.578 1.00 95.62 155 ASP A N 1
ATOM 1247 C CA . ASP A 1 155 ? -7.372 -8.806 18.616 1.00 95.62 155 ASP A CA 1
ATOM 1248 C C . ASP A 1 155 ? -6.634 -8.741 19.948 1.00 95.62 155 ASP A C 1
ATOM 1250 O O . ASP A 1 155 ? -7.258 -8.622 21.004 1.00 95.62 155 ASP A O 1
ATOM 1254 N N . TYR A 1 156 ? -5.303 -8.778 19.902 1.00 96.94 156 TYR A N 1
ATOM 1255 C CA . TYR A 1 156 ? -4.476 -8.643 21.091 1.00 96.94 156 TYR A CA 1
ATOM 1256 C C . TYR A 1 156 ? -4.696 -7.296 21.792 1.00 96.94 156 TYR A C 1
ATOM 1258 O O . TYR A 1 156 ? -4.868 -7.267 23.012 1.00 96.94 156 TYR A O 1
ATOM 1266 N N . TRP A 1 157 ? -4.717 -6.187 21.049 1.00 94.94 157 TRP A N 1
ATOM 1267 C CA . TRP A 1 157 ? -4.918 -4.860 21.636 1.00 94.94 157 TRP A CA 1
ATOM 1268 C C . TRP A 1 157 ? -6.339 -4.656 22.150 1.00 94.94 157 TRP A C 1
ATOM 1270 O O . TRP A 1 157 ? -6.505 -4.177 23.268 1.00 94.94 157 TRP A O 1
ATOM 1280 N N . VAL A 1 158 ? -7.349 -5.122 21.415 1.00 95.06 158 VAL A N 1
ATOM 1281 C CA . VAL A 1 158 ? -8.746 -5.103 21.873 1.00 95.06 158 VAL A CA 1
ATOM 1282 C C . VAL A 1 158 ? -8.907 -5.905 23.165 1.00 95.06 158 VAL A C 1
ATOM 1284 O O . VAL A 1 158 ? -9.591 -5.466 24.087 1.00 95.06 158 VAL A O 1
ATOM 1287 N N . TRP A 1 159 ? -8.277 -7.078 23.263 1.00 96.56 159 TRP A N 1
ATOM 1288 C CA . TRP A 1 159 ? -8.267 -7.864 24.497 1.00 96.56 159 TRP A CA 1
ATOM 1289 C C . TRP A 1 159 ? -7.550 -7.139 25.641 1.00 96.56 159 TRP A C 1
ATOM 1291 O O . TRP A 1 159 ? -8.039 -7.150 26.771 1.00 96.56 159 TRP A O 1
ATOM 1301 N N . LYS A 1 160 ? -6.408 -6.507 25.354 1.00 96.12 160 LYS A N 1
ATOM 1302 C CA . LYS A 1 160 ? -5.583 -5.811 26.345 1.00 96.12 160 LYS A CA 1
ATOM 1303 C C . LYS A 1 160 ? -6.268 -4.565 26.909 1.00 96.12 160 LYS A C 1
ATOM 1305 O O . LYS A 1 160 ? -6.147 -4.336 28.100 1.00 96.12 160 LYS A O 1
ATOM 1310 N N . GLU A 1 161 ? -6.972 -3.787 26.089 1.00 94.75 161 GLU A N 1
ATOM 1311 C CA . GLU A 1 161 ? -7.682 -2.570 26.523 1.00 94.75 161 GLU A CA 1
ATOM 1312 C C . GLU A 1 161 ? -8.982 -2.856 27.285 1.00 94.75 161 GLU A C 1
ATOM 1314 O O . GLU A 1 161 ? -9.470 -2.008 28.025 1.00 94.75 161 GLU A O 1
ATOM 1319 N N . ARG A 1 162 ? -9.562 -4.048 27.105 1.00 91.50 162 ARG A N 1
ATOM 1320 C CA . ARG A 1 162 ? -10.755 -4.493 27.845 1.00 91.50 162 ARG A CA 1
ATOM 1321 C C . ARG A 1 162 ? -10.436 -5.062 29.233 1.00 91.50 162 ARG A C 1
ATOM 1323 O O . ARG A 1 162 ? -11.368 -5.434 29.945 1.00 91.50 162 ARG A O 1
ATOM 1330 N N . ARG A 1 163 ? -9.155 -5.190 29.581 1.00 65.69 163 ARG A N 1
ATOM 1331 C CA . ARG A 1 163 ? -8.664 -5.601 30.902 1.00 65.69 163 ARG A CA 1
ATOM 1332 C C . ARG A 1 163 ? -8.228 -4.389 31.707 1.00 65.69 163 ARG A C 1
ATOM 1334 O O . ARG A 1 163 ? -8.467 -4.433 32.931 1.00 65.69 163 ARG A O 1
#

Secondary structure (DSSP, 8-state):
-HHHHHHTT---PPPPHHHHHHHHHH-TTTTTT--SS--GGGGGG-SS-HHHHHHHHHHT---S-EEEEE-S-----HHHIIIIIHHHHHHHHHHHHHTT--EEEEE------GGGGG-HHHHHHHHHHHHHHHTT--EESSHHHHHHHHHHHHHHHHHHHT-

Mean predicted aligned error: 5.59 Å

Foldseek 3Di:
DVVLLVVLPDDQDWDDPVLLVVLCVPFVPCSVVAIPVGDCVSCVPTPDQPLVNLLSVLLVVPDQEEEQEDEDPDPDDPCCCLVPVLVSSLSSQVSSVVSVHHYAYAYADDPDDPVCVPPPVVVSSVVSCVVCVVVVHHYHNDPNVVSNVVSVVVVVVVVVVVD

Radius of gyration: 16.73 Å; Cα contacts (8 Å, |Δi|>4): 169; chains: 1; bounding box: 38×40×50 Å

pLDDT: mean 85.56, std 10.07, range [57.06, 97.0]

Solvent-accessible surface area (backbone atoms only — not comparable to full-atom values): 9659 Å² total; per-residue (Å²): 116,67,67,55,35,43,76,58,70,46,85,83,64,74,73,48,70,68,55,52,55,49,33,47,69,76,40,63,91,51,33,89,76,63,50,65,80,71,65,70,76,72,46,76,82,48,96,59,59,68,52,60,54,48,43,54,56,46,68,64,63,83,64,81,66,46,78,48,77,44,75,74,83,68,91,60,57,72,62,57,38,55,70,43,55,52,41,52,53,50,54,34,53,50,48,30,41,75,63,74,37,52,52,38,37,27,44,48,60,72,93,78,52,81,80,47,67,78,37,72,62,53,54,51,52,53,52,51,52,51,52,43,45,73,70,72,35,56,74,26,53,34,66,60,60,40,34,54,52,50,42,54,53,51,50,52,50,58,56,58,74,74,105